Protein AF-A0A7S2PQ38-F1 (afdb_monomer)

Radius of gyration: 24.87 Å; Cα contacts (8 Å, |Δi|>4): 51; chains: 1; bounding box: 54×19×69 Å

Solvent-accessible surface area (backbone atoms only — not comparable to full-atom values): 7084 Å² total; per-residue (Å²): 100,84,49,72,66,54,58,52,47,52,50,51,50,50,53,52,51,24,52,51,48,22,66,67,45,32,88,82,34,61,65,69,64,26,48,53,52,26,42,52,56,44,48,54,67,51,44,56,60,51,54,49,53,50,52,53,51,54,49,52,48,52,52,49,53,49,52,31,60,67,47,46,81,84,76,55,91,62,94,44,70,67,57,46,50,54,51,49,55,51,43,26,72,74,51,73,30,68,66,50,45,33,49,44,40,36,45,57,49,36,48,52,52,54,50,51,58,49,54,45,66,58,78,66,82,77,72,131

Foldseek 3Di:
DCPPVNVVVVVVVLVVQLVVQLVVCCVPDNDPVSSVVSSVVSVVVVVVVVVVVVVVVVVVLVVVLVCQLPDALVPDDDPDPVVSVVVQVVCCVVQVHSVSVSVCSNPVVSVVVVVVVVVVPPPPPPDD

Secondary structure (DSSP, 8-state):
---HHHHHHHHHHHHHHHHHHHHHHTTTS-SHHHHHHHHHHHHHHHHHHHHHHHHHHHHHHHHHHHHHHT--GGGS--S-HHHHHHHHHHHHHHHSSHHHHHHHIIIIIHHHHHHHHHHTT-------

Sequence (128 aa):
PMDMYVVLALLHVYTFVGGSCYLLIWPWIPGLWGYHLSNFLCGLGFFAPISWSSARLARTFATLEDSLGNFSVHSAKIFSEDDRKLLYDNIEGMYGSLDTFNSEVRTRVKQSVMESIGKQRALLPYRP

Structure (mmCIF, N/CA/C/O backbone):
data_AF-A0A7S2PQ38-F1
#
_entry.id   AF-A0A7S2PQ38-F1
#
loop_
_atom_site.group_PDB
_atom_site.id
_atom_site.type_symbol
_atom_site.label_atom_id
_atom_site.label_alt_id
_atom_site.label_comp_id
_atom_site.label_asym_id
_atom_site.label_entity_id
_atom_site.label_seq_id
_atom_site.pdbx_PDB_ins_code
_atom_site.Cartn_x
_atom_site.Cartn_y
_atom_site.Cartn_z
_atom_site.occupancy
_atom_site.B_iso_or_equiv
_atom_site.auth_seq_id
_atom_site.auth_comp_id
_atom_site.auth_asym_id
_atom_site.auth_atom_id
_atom_site.pdbx_PDB_model_num
ATOM 1 N N . PRO A 1 1 ? 6.056 -6.320 1.375 1.00 46.81 1 PRO A N 1
ATOM 2 C CA . PRO A 1 1 ? 7.228 -6.455 0.481 1.00 46.81 1 PRO A CA 1
ATOM 3 C C . PRO A 1 1 ? 6.824 -6.958 -0.915 1.00 46.81 1 PRO A C 1
ATOM 5 O O . PRO A 1 1 ? 6.246 -8.034 -1.021 1.00 46.81 1 PRO A O 1
ATOM 8 N N . MET A 1 2 ? 7.103 -6.202 -1.988 1.00 48.41 2 MET A N 1
ATOM 9 C CA . MET A 1 2 ? 7.322 -6.901 -3.260 1.00 48.41 2 MET A CA 1
ATOM 10 C C . MET A 1 2 ? 8.574 -7.730 -3.029 1.00 48.41 2 MET A C 1
ATOM 12 O O . MET A 1 2 ? 9.615 -7.169 -2.691 1.00 48.41 2 MET A O 1
ATOM 16 N N . ASP A 1 3 ? 8.424 -9.048 -3.076 1.00 60.81 3 ASP A N 1
ATOM 17 C CA . ASP A 1 3 ? 9.522 -9.967 -2.823 1.00 60.81 3 ASP A CA 1
ATOM 18 C C . ASP A 1 3 ? 10.722 -9.583 -3.695 1.00 60.81 3 ASP A C 1
ATOM 20 O O . ASP A 1 3 ? 10.546 -9.155 -4.839 1.00 60.81 3 ASP A O 1
ATOM 24 N N . MET A 1 4 ? 11.944 -9.725 -3.179 1.00 59.00 4 MET A N 1
ATOM 25 C CA . MET A 1 4 ? 13.174 -9.405 -3.923 1.00 59.00 4 MET A CA 1
ATOM 26 C C . MET A 1 4 ? 13.203 -10.116 -5.290 1.00 59.00 4 MET A C 1
ATOM 28 O O . MET A 1 4 ? 13.693 -9.575 -6.280 1.00 59.00 4 MET A O 1
ATOM 32 N N . TYR A 1 5 ? 12.564 -11.284 -5.361 1.00 64.62 5 TYR A N 1
ATOM 33 C CA . TYR A 1 5 ? 12.311 -12.058 -6.572 1.00 64.62 5 TYR A CA 1
ATOM 34 C C . TYR A 1 5 ? 11.470 -11.325 -7.625 1.00 64.62 5 TYR A C 1
ATOM 36 O O . TYR A 1 5 ? 11.739 -11.468 -8.811 1.00 64.62 5 TYR A O 1
ATOM 44 N N . VAL A 1 6 ? 1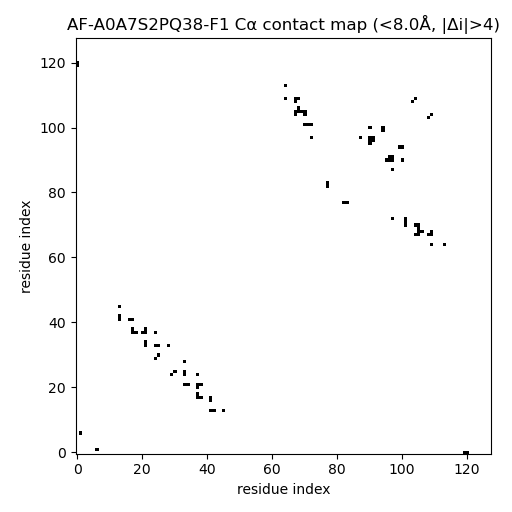0.488 -10.513 -7.225 1.00 71.81 6 VAL A N 1
ATOM 45 C CA . VAL A 1 6 ? 9.632 -9.740 -8.140 1.00 71.81 6 VAL A CA 1
ATOM 46 C C . VAL A 1 6 ? 10.413 -8.588 -8.764 1.00 71.81 6 VAL A C 1
ATOM 48 O O . VAL A 1 6 ? 10.328 -8.375 -9.969 1.00 71.81 6 VAL A O 1
ATOM 51 N N . VAL A 1 7 ? 11.219 -7.874 -7.974 1.00 72.06 7 VAL A N 1
ATOM 52 C CA . VAL A 1 7 ? 12.085 -6.800 -8.492 1.00 72.06 7 VAL A CA 1
ATOM 53 C C . VAL A 1 7 ? 13.137 -7.376 -9.437 1.00 72.06 7 VAL A C 1
ATOM 55 O O . VAL A 1 7 ? 13.346 -6.846 -10.527 1.00 72.06 7 VAL A O 1
ATOM 58 N N . LEU A 1 8 ? 13.752 -8.497 -9.054 1.00 72.56 8 LEU A N 1
ATOM 59 C CA . LEU A 1 8 ? 14.715 -9.197 -9.892 1.00 72.56 8 LEU A CA 1
ATOM 60 C C . LEU A 1 8 ? 14.061 -9.694 -11.190 1.00 72.56 8 LEU A C 1
ATOM 62 O O . LEU A 1 8 ? 14.635 -9.509 -12.260 1.00 72.56 8 LEU A O 1
ATOM 66 N N . ALA A 1 9 ? 12.853 -10.259 -11.122 1.00 79.19 9 ALA A N 1
ATOM 67 C CA . ALA A 1 9 ? 12.102 -10.693 -12.296 1.00 79.19 9 ALA A CA 1
ATOM 68 C C . ALA A 1 9 ? 11.754 -9.517 -13.219 1.00 79.19 9 ALA A C 1
ATOM 70 O O . ALA A 1 9 ? 11.964 -9.615 -14.424 1.00 79.19 9 ALA A O 1
ATOM 71 N N . LEU A 1 10 ? 11.300 -8.383 -12.675 1.00 79.88 10 LEU A N 1
ATOM 72 C CA . LEU A 1 10 ? 11.017 -7.178 -13.461 1.00 79.88 10 LEU A CA 1
ATOM 73 C C . LEU A 1 10 ? 12.275 -6.626 -14.137 1.00 79.88 10 LEU A C 1
ATOM 75 O O . LEU A 1 10 ? 12.209 -6.234 -15.298 1.00 79.88 10 LEU A O 1
ATOM 79 N N . LEU A 1 11 ? 13.421 -6.644 -13.451 1.00 81.56 11 LEU A N 1
ATOM 80 C CA . LEU A 1 11 ? 14.697 -6.233 -14.033 1.00 81.56 11 LEU A CA 1
ATOM 81 C C . LEU A 1 11 ? 15.123 -7.165 -15.175 1.00 81.56 11 LEU A C 1
ATOM 83 O O . LEU A 1 11 ? 15.539 -6.677 -16.221 1.00 81.56 11 LEU A O 1
ATOM 87 N N . HIS A 1 12 ? 14.986 -8.483 -15.005 1.00 84.12 12 HIS A N 1
ATOM 88 C CA . HIS A 1 12 ? 15.302 -9.458 -16.056 1.00 84.12 12 HIS A CA 1
ATOM 89 C C . HIS A 1 12 ? 14.368 -9.325 -17.259 1.00 84.12 12 HIS A C 1
ATOM 91 O O . HIS A 1 12 ? 14.816 -9.386 -18.399 1.00 84.12 12 HIS A O 1
ATOM 97 N N . VAL A 1 13 ? 13.073 -9.105 -17.022 1.00 85.50 13 VAL A N 1
ATOM 98 C CA . VAL A 1 13 ? 12.109 -8.852 -18.096 1.00 85.50 13 VAL A CA 1
ATOM 99 C C . VAL A 1 13 ? 12.456 -7.547 -18.815 1.00 85.50 13 VAL A C 1
ATOM 101 O O . VAL A 1 13 ? 12.480 -7.525 -20.041 1.00 85.50 13 VAL A O 1
ATOM 104 N N . TYR A 1 14 ? 12.802 -6.486 -18.082 1.00 84.94 14 TYR A N 1
ATOM 105 C CA . TYR A 1 14 ? 13.228 -5.214 -18.663 1.00 84.94 14 TYR A CA 1
ATOM 106 C C . TYR A 1 14 ? 14.478 -5.365 -19.542 1.00 84.94 14 TYR A C 1
ATOM 108 O O . TYR A 1 14 ? 14.476 -4.919 -20.688 1.00 84.94 14 TYR A O 1
ATOM 116 N N . THR A 1 15 ? 15.533 -6.019 -19.044 1.00 82.94 15 THR A N 1
ATOM 117 C CA . THR A 1 15 ? 16.783 -6.195 -19.798 1.00 82.94 15 THR A CA 1
ATOM 118 C C . THR A 1 15 ? 16.598 -7.112 -21.003 1.00 82.94 15 THR A C 1
ATOM 120 O O . THR A 1 15 ? 17.115 -6.814 -22.080 1.00 82.94 15 THR A O 1
ATOM 123 N N . PHE A 1 16 ? 15.817 -8.186 -20.864 1.00 87.12 16 PHE A N 1
ATOM 124 C CA . PHE A 1 16 ? 15.530 -9.114 -21.956 1.00 87.12 16 PHE A CA 1
ATOM 125 C C . PHE A 1 16 ? 14.690 -8.466 -23.064 1.00 87.12 16 PHE A C 1
ATOM 127 O O . PHE A 1 16 ? 15.024 -8.581 -24.246 1.00 87.12 16 PHE A O 1
ATOM 134 N N . VAL A 1 17 ? 13.627 -7.744 -22.697 1.00 86.69 17 VAL A N 1
ATOM 135 C CA . VAL A 1 17 ? 12.780 -7.020 -23.654 1.00 86.69 17 VAL A CA 1
ATOM 136 C C . VAL A 1 17 ? 13.571 -5.887 -24.310 1.00 86.69 17 VAL A C 1
ATOM 138 O O . VAL A 1 17 ? 13.579 -5.796 -25.533 1.00 86.69 17 VAL A O 1
ATOM 141 N N . GLY A 1 18 ? 14.321 -5.093 -23.538 1.00 84.44 18 GLY A N 1
ATOM 142 C CA . GLY A 1 18 ? 15.169 -4.018 -24.063 1.00 84.44 18 GLY A CA 1
ATOM 143 C C . GLY A 1 18 ? 16.242 -4.506 -25.037 1.00 84.44 18 GLY A C 1
ATOM 144 O O . GLY A 1 18 ? 16.442 -3.897 -26.093 1.00 84.44 18 GLY A O 1
ATOM 145 N N . GLY A 1 19 ? 16.884 -5.637 -24.727 1.00 85.81 19 GLY A N 1
ATOM 146 C CA . GLY A 1 19 ? 17.842 -6.294 -25.616 1.00 85.81 19 GLY A CA 1
ATOM 147 C C . GLY A 1 19 ? 17.189 -6.816 -26.897 1.00 85.81 19 GLY A C 1
ATOM 148 O O . GLY A 1 19 ? 17.708 -6.591 -27.989 1.00 85.81 19 GLY A O 1
ATOM 149 N N . SER A 1 20 ? 16.012 -7.434 -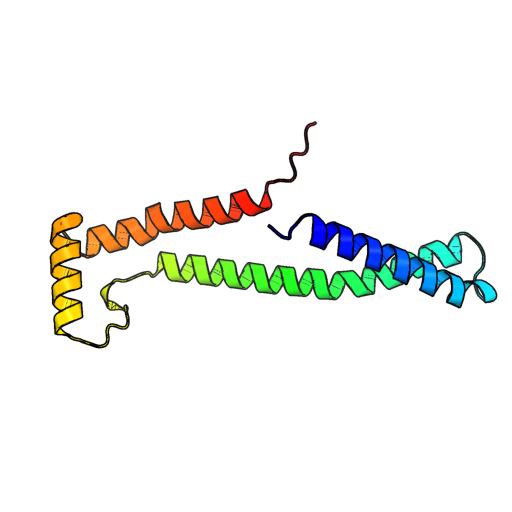26.784 1.00 87.44 20 SER A N 1
ATOM 150 C CA . SER A 1 20 ? 15.253 -7.933 -27.939 1.00 87.44 20 SER A CA 1
ATOM 151 C C . SER A 1 20 ? 14.792 -6.793 -28.854 1.00 87.44 20 SER A C 1
ATOM 153 O O . SER A 1 20 ? 14.978 -6.856 -30.068 1.00 87.44 20 SER A O 1
ATOM 155 N N . CYS A 1 21 ? 14.262 -5.707 -28.285 1.00 86.75 21 CYS A N 1
ATOM 156 C CA . CYS A 1 21 ? 13.870 -4.511 -29.029 1.00 86.75 21 CYS A CA 1
ATOM 157 C C . CYS A 1 21 ? 15.064 -3.837 -29.716 1.00 86.75 21 CYS A C 1
ATOM 159 O O . CYS A 1 21 ? 14.933 -3.361 -30.841 1.00 86.75 21 CYS A O 1
ATOM 161 N N . TYR A 1 22 ? 16.240 -3.841 -29.087 1.00 87.62 22 TYR A N 1
ATOM 162 C CA . TYR A 1 22 ? 17.455 -3.316 -29.703 1.00 87.62 22 TYR A CA 1
ATOM 163 C C . TYR A 1 22 ? 17.882 -4.137 -30.921 1.00 87.62 22 TYR A C 1
ATOM 165 O O . TYR A 1 22 ? 18.164 -3.550 -31.960 1.00 87.62 22 TYR A O 1
ATOM 173 N N . LEU A 1 23 ? 17.873 -5.472 -30.830 1.00 89.25 23 LEU A N 1
ATOM 174 C CA . LEU A 1 23 ? 18.192 -6.339 -31.971 1.00 89.25 23 LEU A CA 1
ATOM 175 C C . LEU A 1 23 ? 17.227 -6.128 -33.141 1.00 89.25 23 LEU A C 1
ATOM 177 O O . LEU A 1 23 ? 17.651 -6.174 -34.294 1.00 89.25 23 LEU A O 1
ATOM 181 N N . LEU A 1 24 ? 15.953 -5.854 -32.847 1.00 88.75 24 LEU A N 1
ATOM 182 C CA . LEU A 1 24 ? 14.973 -5.504 -33.868 1.00 88.75 24 LEU A CA 1
ATOM 183 C C . LEU A 1 24 ? 15.300 -4.156 -34.511 1.00 88.75 24 LEU A C 1
ATOM 185 O O . LEU A 1 24 ? 15.299 -4.078 -35.727 1.00 88.75 24 LEU A O 1
ATOM 189 N N . ILE A 1 25 ? 15.614 -3.114 -33.736 1.00 88.31 25 ILE A N 1
ATOM 190 C CA . ILE A 1 25 ? 15.846 -1.749 -34.253 1.00 88.31 25 ILE A CA 1
ATOM 191 C C . ILE A 1 25 ? 17.235 -1.587 -34.907 1.00 88.31 25 ILE A C 1
ATOM 193 O O . ILE A 1 25 ? 17.434 -0.697 -35.741 1.00 88.31 25 ILE A O 1
ATOM 197 N N . TRP A 1 26 ? 18.186 -2.458 -34.563 1.00 90.38 26 TRP A N 1
ATOM 198 C CA . TRP A 1 26 ? 19.588 -2.404 -34.981 1.00 90.38 26 TRP A CA 1
ATOM 199 C C . TRP A 1 26 ? 19.827 -2.167 -36.483 1.00 90.38 26 TRP A C 1
ATOM 201 O O . TRP A 1 26 ? 20.686 -1.343 -36.799 1.00 90.38 26 TRP A O 1
ATOM 211 N N . PRO A 1 27 ? 19.094 -2.805 -37.422 1.00 93.62 27 PRO A N 1
ATOM 212 C CA . PRO A 1 27 ? 19.317 -2.603 -38.855 1.00 93.62 27 PRO A CA 1
ATOM 213 C C . PRO A 1 27 ? 19.072 -1.164 -39.327 1.00 93.62 27 PRO A C 1
ATOM 215 O O . PRO A 1 27 ? 19.633 -0.754 -40.340 1.00 93.62 27 PRO A O 1
ATOM 218 N N . TRP A 1 28 ? 18.244 -0.398 -38.609 1.00 93.56 28 TRP A N 1
ATOM 219 C CA . TRP A 1 28 ? 17.887 0.978 -38.968 1.00 93.56 28 TRP A CA 1
ATOM 220 C C . TRP A 1 28 ? 18.663 2.021 -38.169 1.00 93.56 28 TRP A C 1
ATOM 222 O O . TRP A 1 28 ? 18.974 3.086 -38.696 1.00 93.56 28 TRP A O 1
ATOM 232 N N . ILE A 1 29 ? 18.967 1.732 -36.902 1.00 91.50 29 ILE A N 1
ATOM 233 C CA . ILE A 1 29 ? 19.679 2.651 -36.007 1.00 91.50 29 ILE A CA 1
ATOM 234 C C . ILE A 1 29 ? 20.756 1.866 -35.247 1.00 91.50 29 ILE A C 1
ATOM 236 O O . ILE A 1 29 ? 20.545 1.474 -34.096 1.00 91.50 29 ILE A O 1
ATOM 240 N N . PRO A 1 30 ? 21.912 1.603 -35.876 1.00 89.81 30 PRO A N 1
ATOM 241 C CA . PRO A 1 30 ? 22.995 0.894 -35.221 1.00 89.81 30 PRO A CA 1
ATOM 242 C C . PRO A 1 30 ? 23.724 1.779 -34.197 1.00 89.81 30 PRO A C 1
ATOM 244 O O . PRO A 1 30 ? 23.626 3.007 -34.170 1.00 89.81 30 PRO A O 1
ATOM 247 N N . GLY A 1 31 ? 24.508 1.124 -33.352 1.00 88.94 31 GLY A N 1
ATOM 248 C CA . GLY A 1 31 ? 25.328 1.728 -32.309 1.00 88.94 31 GLY A CA 1
ATOM 249 C C . GLY A 1 31 ? 24.569 2.131 -31.040 1.00 88.94 31 GLY A C 1
ATOM 250 O O . GLY A 1 31 ? 23.455 1.688 -30.755 1.00 88.94 31 GLY A O 1
ATOM 251 N N . LEU A 1 32 ? 25.215 2.996 -30.255 1.00 89.81 32 LEU A N 1
ATOM 252 C CA . LEU A 1 32 ? 24.734 3.469 -28.950 1.00 89.81 32 LEU A CA 1
ATOM 253 C C . LEU A 1 32 ? 23.363 4.158 -29.025 1.00 89.81 32 LEU A C 1
ATOM 255 O O . LEU A 1 32 ? 22.560 4.032 -28.103 1.00 89.81 32 LEU A O 1
ATOM 259 N N . TRP A 1 33 ? 23.062 4.842 -30.131 1.00 87.81 33 TRP A N 1
ATOM 260 C CA . TRP A 1 33 ? 21.791 5.546 -30.315 1.00 87.81 33 TRP A CA 1
ATOM 261 C C . TRP A 1 33 ? 20.585 4.600 -30.334 1.00 87.81 33 TRP A C 1
ATOM 263 O O . TRP A 1 33 ? 19.607 4.853 -29.630 1.00 87.81 33 TRP A O 1
ATOM 273 N N . GLY A 1 34 ? 20.670 3.476 -31.054 1.00 88.62 34 GLY A N 1
ATOM 274 C CA . GLY A 1 34 ? 19.616 2.457 -31.053 1.00 88.62 34 GLY A CA 1
ATOM 275 C C . GLY A 1 34 ? 19.443 1.798 -29.684 1.00 88.62 34 GLY A C 1
ATOM 276 O O . GLY A 1 34 ? 18.319 1.553 -29.246 1.00 88.62 34 GLY A O 1
ATOM 277 N N . TYR A 1 35 ? 20.548 1.576 -28.964 1.00 85.38 35 TYR A N 1
ATOM 278 C CA . TYR A 1 35 ? 20.525 1.021 -27.608 1.00 85.38 35 TYR A CA 1
ATOM 279 C C . TYR A 1 35 ? 19.812 1.947 -26.612 1.00 85.38 35 TYR A C 1
ATOM 281 O O . TYR A 1 35 ? 18.951 1.495 -25.852 1.00 85.38 35 TYR A O 1
ATOM 289 N N . HIS A 1 36 ? 20.129 3.246 -26.620 1.00 87.06 36 HIS A N 1
ATOM 290 C CA . HIS A 1 36 ? 19.479 4.222 -25.743 1.00 87.06 36 HIS A CA 1
ATOM 291 C C . HIS A 1 36 ? 18.000 4.409 -26.085 1.00 87.06 36 HIS A C 1
ATOM 293 O O . HIS A 1 36 ? 17.171 4.437 -25.176 1.00 87.06 36 HIS A O 1
ATOM 299 N N . LEU A 1 37 ? 17.654 4.474 -27.375 1.00 87.25 37 LEU A N 1
ATOM 300 C CA . LEU A 1 37 ? 16.267 4.603 -27.818 1.00 87.25 37 LEU A CA 1
ATOM 301 C C . LEU A 1 37 ? 15.426 3.382 -27.414 1.00 87.25 37 LEU A C 1
ATOM 303 O O . LEU A 1 37 ? 14.330 3.547 -26.882 1.00 87.25 37 LEU A O 1
ATOM 307 N N . SER A 1 38 ? 15.954 2.167 -27.601 1.00 85.81 38 SER A N 1
ATOM 308 C CA . SER A 1 38 ? 15.287 0.925 -27.185 1.00 85.81 38 SER A CA 1
ATOM 309 C C . SER A 1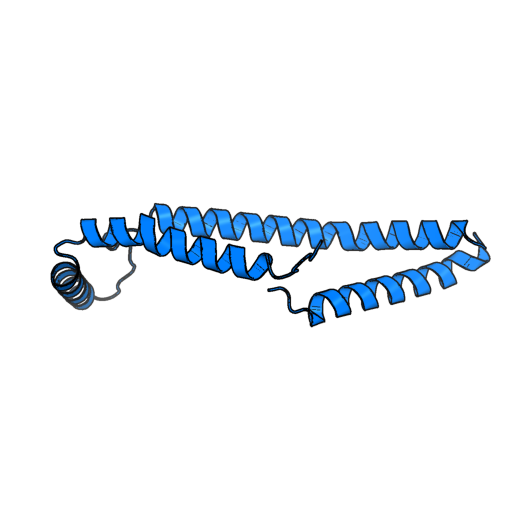 38 ? 15.037 0.890 -25.675 1.00 85.81 38 SER A C 1
ATOM 311 O O . SER A 1 38 ? 13.914 0.639 -25.234 1.00 85.81 38 SER A O 1
ATOM 313 N N . ASN A 1 39 ? 16.058 1.208 -24.871 1.00 83.12 39 ASN A N 1
ATOM 314 C CA . ASN A 1 39 ? 15.921 1.268 -23.415 1.00 83.12 39 ASN A CA 1
ATOM 315 C C . ASN A 1 39 ? 14.904 2.324 -22.973 1.00 83.12 39 ASN A C 1
ATOM 317 O O . ASN A 1 39 ? 14.096 2.058 -22.090 1.00 83.12 39 ASN A O 1
ATOM 321 N N . PHE A 1 40 ? 14.903 3.501 -23.601 1.00 85.50 40 PHE A N 1
ATOM 322 C CA . PHE A 1 40 ? 13.946 4.556 -23.283 1.00 85.50 40 PHE A CA 1
ATOM 323 C C . PHE A 1 40 ? 12.501 4.128 -23.575 1.00 85.50 40 PHE A C 1
ATOM 325 O O . PHE A 1 40 ? 11.634 4.259 -22.711 1.00 85.50 40 PHE A O 1
ATOM 332 N N . LEU A 1 41 ? 12.244 3.551 -24.754 1.00 84.44 41 LEU A N 1
ATOM 333 C CA . LEU A 1 41 ? 10.915 3.061 -25.135 1.00 84.44 41 LEU A CA 1
ATOM 334 C C . LEU A 1 41 ? 10.441 1.921 -24.228 1.00 84.44 41 LEU A C 1
ATOM 336 O O . LEU A 1 41 ? 9.292 1.927 -23.783 1.00 84.44 41 LEU A O 1
ATOM 340 N N . CYS A 1 42 ? 11.330 0.983 -23.894 1.00 84.62 42 CYS A N 1
ATOM 341 C CA . CYS A 1 42 ? 11.022 -0.064 -22.925 1.00 84.62 42 CYS A CA 1
ATOM 342 C C . CYS A 1 42 ? 10.710 0.545 -21.556 1.00 84.62 42 CYS A C 1
ATOM 344 O O . CYS A 1 42 ? 9.687 0.218 -20.961 1.00 84.62 42 CYS A O 1
ATOM 346 N N . GLY A 1 43 ? 11.529 1.489 -21.085 1.00 82.12 43 GLY A N 1
ATOM 347 C CA . GLY A 1 43 ? 11.338 2.186 -19.814 1.00 82.12 43 GLY A CA 1
ATOM 348 C C . GLY A 1 43 ? 9.968 2.850 -19.701 1.00 82.12 43 GLY A C 1
ATOM 349 O O . GLY A 1 43 ? 9.296 2.680 -18.686 1.00 82.12 43 GLY A O 1
ATOM 350 N N . LEU A 1 44 ? 9.501 3.521 -20.759 1.00 82.19 44 LEU A N 1
ATOM 351 C CA . LEU A 1 44 ? 8.150 4.091 -20.808 1.00 82.19 44 LEU A CA 1
ATOM 352 C C . LEU A 1 44 ? 7.057 3.017 -20.700 1.00 82.19 44 LEU A C 1
ATOM 354 O O . LEU A 1 44 ? 6.077 3.207 -19.975 1.00 82.19 44 LEU A O 1
ATOM 358 N N . GLY A 1 45 ? 7.250 1.875 -21.367 1.00 80.50 45 GLY A N 1
ATOM 359 C CA . GLY A 1 45 ? 6.336 0.733 -21.308 1.00 80.50 45 GLY A CA 1
ATOM 360 C C . GLY A 1 45 ? 6.184 0.141 -19.903 1.00 80.50 45 GLY A C 1
ATOM 361 O O . GLY A 1 45 ? 5.084 -0.263 -19.529 1.00 80.50 45 GLY A O 1
ATOM 362 N N . PHE A 1 46 ? 7.249 0.145 -19.095 1.00 79.56 46 PHE A N 1
ATOM 363 C CA . PHE A 1 46 ? 7.201 -0.310 -17.698 1.00 79.56 46 PHE A CA 1
ATOM 364 C C . PHE A 1 46 ? 6.792 0.788 -16.714 1.00 79.56 46 PHE A C 1
ATOM 366 O O . PHE A 1 46 ? 6.202 0.489 -15.675 1.00 79.56 46 PHE A O 1
ATOM 373 N N . PHE A 1 47 ? 7.048 2.058 -17.030 1.00 79.81 47 PHE A N 1
ATOM 374 C CA . PHE A 1 47 ? 6.685 3.172 -16.161 1.00 79.81 47 PHE A CA 1
ATOM 375 C C . PHE A 1 47 ? 5.173 3.231 -15.927 1.00 79.81 47 PHE A C 1
ATOM 377 O O . PHE A 1 47 ? 4.735 3.246 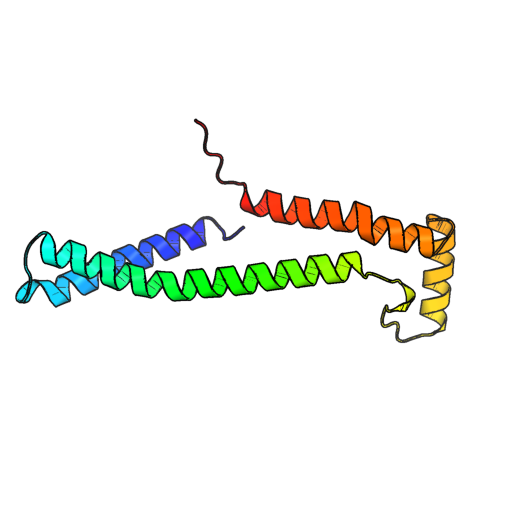-14.781 1.00 79.81 47 PHE A O 1
ATOM 384 N N . ALA A 1 48 ? 4.363 3.172 -16.988 1.00 76.38 48 ALA A N 1
ATOM 385 C CA . ALA A 1 48 ? 2.905 3.251 -16.881 1.00 76.38 48 ALA A CA 1
ATOM 386 C C . ALA A 1 48 ? 2.279 2.211 -15.915 1.00 76.38 48 ALA A C 1
ATOM 388 O O . ALA A 1 48 ? 1.546 2.619 -15.005 1.00 76.38 48 ALA A O 1
ATOM 389 N N . PRO A 1 49 ? 2.557 0.894 -16.022 1.00 75.12 49 PRO A N 1
ATOM 390 C CA . PRO A 1 49 ? 2.009 -0.095 -15.091 1.00 75.12 49 PRO A CA 1
ATOM 391 C C . PRO A 1 49 ? 2.573 0.041 -13.667 1.00 75.12 49 PRO A C 1
ATOM 393 O O . PRO A 1 49 ? 1.840 -0.174 -12.695 1.00 75.12 49 PRO A O 1
ATOM 396 N N . ILE A 1 50 ? 3.837 0.449 -13.505 1.00 78.69 50 ILE A N 1
ATOM 397 C CA . ILE A 1 50 ? 4.424 0.706 -12.180 1.00 78.69 50 ILE A CA 1
ATOM 398 C C . ILE A 1 50 ? 3.740 1.908 -11.517 1.00 78.69 50 ILE A C 1
ATOM 400 O O . ILE A 1 50 ? 3.328 1.824 -10.358 1.00 78.69 50 ILE A O 1
ATOM 404 N N . SER A 1 51 ? 3.541 3.006 -12.244 1.00 73.75 51 SER A N 1
ATOM 405 C CA . SER A 1 51 ? 2.830 4.186 -11.745 1.00 73.75 51 SER A CA 1
ATOM 406 C C . SER A 1 51 ? 1.377 3.865 -11.406 1.00 73.75 51 SER A C 1
ATOM 408 O O . SER A 1 51 ? 0.891 4.262 -10.347 1.00 73.75 51 SER A O 1
ATOM 410 N N . TRP A 1 52 ? 0.688 3.099 -12.256 1.00 74.62 52 TRP A N 1
ATOM 411 C CA . TRP A 1 52 ? -0.693 2.686 -12.010 1.00 74.62 52 TRP A CA 1
ATOM 412 C C . TRP A 1 52 ? -0.823 1.798 -10.768 1.00 74.62 52 TRP A C 1
ATOM 414 O O . TRP A 1 52 ? -1.670 2.055 -9.909 1.00 74.62 52 TRP A O 1
ATOM 424 N N . SER A 1 53 ? 0.037 0.786 -10.630 1.00 74.88 53 SER A N 1
ATOM 425 C CA . SER A 1 53 ? 0.043 -0.091 -9.452 1.00 74.88 53 SER A CA 1
ATOM 426 C C . SER A 1 53 ? 0.382 0.675 -8.169 1.00 74.88 53 SER A C 1
ATOM 428 O O . SER A 1 53 ? -0.291 0.491 -7.154 1.00 74.88 53 SER A O 1
ATOM 430 N N . SER A 1 54 ? 1.335 1.610 -8.231 1.00 74.81 54 SER A N 1
ATOM 431 C CA . SER A 1 54 ? 1.687 2.493 -7.113 1.00 74.81 54 SER A CA 1
ATOM 432 C C . SER A 1 54 ? 0.517 3.391 -6.704 1.00 74.81 54 SER A C 1
ATOM 434 O O . SER A 1 54 ? 0.207 3.492 -5.517 1.00 74.81 54 SER A O 1
ATOM 436 N N . ALA A 1 55 ? -0.188 3.989 -7.670 1.00 75.81 55 ALA A N 1
ATOM 437 C CA . ALA A 1 55 ? -1.363 4.818 -7.408 1.00 75.81 55 ALA A CA 1
ATOM 438 C C . ALA A 1 55 ? -2.521 4.005 -6.808 1.00 75.81 55 ALA A C 1
ATOM 440 O O . ALA A 1 55 ? -3.155 4.441 -5.846 1.00 75.81 55 ALA A O 1
ATOM 441 N N . ARG A 1 56 ? -2.786 2.803 -7.338 1.00 76.31 56 ARG A N 1
ATOM 442 C CA . ARG A 1 56 ? -3.798 1.887 -6.789 1.00 76.31 56 ARG A CA 1
ATOM 443 C C . ARG A 1 56 ? -3.491 1.545 -5.335 1.00 76.31 56 ARG A C 1
ATOM 445 O O . ARG A 1 56 ? -4.378 1.591 -4.492 1.00 76.31 56 ARG A O 1
ATOM 452 N N . LEU A 1 57 ? -2.232 1.252 -5.048 1.00 78.50 57 LEU A N 1
ATOM 453 C CA . LEU A 1 57 ? -1.780 0.891 -3.718 1.00 78.50 57 LEU A CA 1
ATOM 454 C C . LEU A 1 57 ? -1.846 2.072 -2.734 1.00 78.50 57 LEU A C 1
ATOM 456 O O . LEU A 1 57 ? -2.260 1.886 -1.593 1.00 78.50 57 LEU A O 1
ATOM 460 N N . ALA A 1 58 ? -1.513 3.289 -3.177 1.00 79.12 58 ALA A N 1
ATOM 461 C CA . ALA A 1 58 ? -1.699 4.504 -2.382 1.00 79.12 58 ALA A CA 1
ATOM 462 C C . ALA A 1 58 ? -3.175 4.720 -2.007 1.00 79.12 58 ALA A C 1
ATOM 464 O O . ALA A 1 58 ? -3.478 5.028 -0.856 1.00 79.12 58 ALA A O 1
ATOM 465 N N . ARG A 1 59 ? -4.105 4.478 -2.942 1.00 82.50 59 ARG A N 1
ATOM 466 C CA . ARG A 1 59 ? -5.548 4.536 -2.656 1.00 82.50 59 ARG A CA 1
ATOM 467 C C . ARG A 1 59 ? -5.971 3.488 -1.635 1.00 82.50 59 ARG A C 1
ATOM 469 O O . ARG A 1 59 ? -6.693 3.827 -0.711 1.00 82.50 59 ARG A O 1
ATOM 476 N N . THR A 1 60 ? -5.500 2.245 -1.757 1.00 83.88 60 THR A N 1
ATOM 477 C CA . THR A 1 60 ? -5.810 1.191 -0.777 1.00 83.88 60 THR A CA 1
ATOM 478 C C . THR A 1 60 ? -5.362 1.577 0.632 1.00 83.88 60 THR A C 1
ATOM 480 O O . THR A 1 60 ? -6.080 1.304 1.588 1.00 83.88 60 THR A O 1
ATOM 483 N N . PHE A 1 61 ? -4.219 2.251 0.772 1.00 85.25 61 PHE A N 1
ATOM 484 C CA . PHE A 1 61 ? -3.769 2.754 2.069 1.00 85.25 61 PHE A CA 1
ATOM 485 C C . PHE A 1 61 ? -4.599 3.911 2.587 1.00 85.25 61 PHE A C 1
ATOM 487 O O . PHE A 1 61 ? -4.960 3.882 3.755 1.00 85.25 61 PHE A O 1
ATOM 494 N N . ALA A 1 62 ? -4.955 4.871 1.734 1.00 87.62 62 ALA A N 1
ATOM 495 C CA . ALA A 1 62 ? -5.870 5.934 2.128 1.00 87.62 62 ALA A CA 1
ATOM 496 C C . ALA A 1 62 ? -7.211 5.353 2.612 1.00 87.62 62 ALA A C 1
ATOM 498 O O . ALA A 1 62 ? -7.716 5.752 3.653 1.00 87.62 62 ALA A O 1
ATOM 499 N N . THR A 1 63 ? -7.747 4.346 1.913 1.00 92.25 63 THR A N 1
ATOM 500 C CA . THR A 1 63 ? -8.973 3.646 2.324 1.00 92.25 63 THR A CA 1
ATOM 501 C C . THR A 1 63 ? -8.802 2.886 3.636 1.00 92.25 63 THR A C 1
ATOM 503 O O . THR A 1 63 ? -9.705 2.912 4.467 1.00 92.25 63 THR A O 1
ATOM 506 N N . LEU A 1 64 ? -7.675 2.201 3.844 1.00 91.25 64 LEU A N 1
ATOM 507 C CA . LEU A 1 64 ? -7.406 1.483 5.091 1.00 91.25 64 LEU A CA 1
ATOM 508 C C . LEU A 1 64 ? -7.267 2.447 6.272 1.00 91.25 64 LEU A C 1
ATOM 510 O O . LEU A 1 64 ? -7.846 2.214 7.330 1.00 91.25 64 LEU A O 1
ATOM 514 N N . GLU A 1 65 ? -6.518 3.528 6.079 1.00 92.81 65 GLU A N 1
ATOM 515 C CA . GLU A 1 65 ? -6.337 4.577 7.072 1.00 92.81 65 GLU A CA 1
ATOM 516 C C . GLU A 1 65 ? -7.674 5.218 7.459 1.00 92.81 65 GLU A C 1
ATOM 518 O O . GLU A 1 65 ? -7.948 5.380 8.650 1.00 92.81 65 GLU A O 1
ATOM 523 N N . ASP A 1 66 ? -8.508 5.537 6.470 1.00 94.12 66 ASP A N 1
ATOM 524 C CA . ASP A 1 66 ? -9.847 6.080 6.687 1.00 94.12 66 ASP A CA 1
ATOM 525 C C . ASP A 1 66 ? -10.760 5.066 7.396 1.00 94.12 66 ASP A C 1
ATOM 527 O O . ASP A 1 66 ? -11.412 5.397 8.384 1.00 94.12 66 ASP A O 1
ATOM 531 N N . SER A 1 67 ? -10.730 3.795 6.982 1.00 92.94 67 SER A N 1
ATOM 532 C CA . SER A 1 67 ? -11.524 2.722 7.604 1.00 92.94 67 SER A CA 1
ATOM 533 C C . SER A 1 67 ? -11.161 2.504 9.074 1.00 92.94 67 SER A C 1
ATOM 535 O O . SER A 1 67 ? -12.042 2.277 9.899 1.00 92.94 67 SER A O 1
ATOM 537 N N . LEU A 1 68 ? -9.872 2.582 9.419 1.00 93.31 68 LEU A N 1
ATOM 538 C CA . LEU A 1 68 ? -9.409 2.475 10.804 1.00 93.31 68 LEU A CA 1
ATOM 539 C C . LEU A 1 68 ? -9.700 3.752 11.600 1.00 93.31 68 LEU A C 1
ATOM 541 O O . LEU A 1 68 ? -10.068 3.660 12.767 1.00 93.31 68 LEU A O 1
ATOM 545 N N . GLY A 1 69 ? -9.586 4.931 10.980 1.00 92.69 69 GLY A N 1
ATOM 546 C CA . GLY A 1 69 ? -9.925 6.213 11.607 1.00 92.69 69 GLY A CA 1
ATOM 547 C C . GLY A 1 69 ? -11.417 6.354 11.924 1.00 92.69 69 GLY A C 1
ATOM 548 O O . GLY A 1 69 ? -11.776 6.908 12.961 1.00 92.69 69 GLY A O 1
ATOM 549 N N . ASN A 1 70 ? -12.273 5.780 11.081 1.00 93.88 70 ASN A N 1
ATOM 550 C CA . ASN A 1 70 ? -13.727 5.783 11.232 1.00 93.88 70 ASN A CA 1
ATOM 551 C C . ASN A 1 70 ? -14.271 4.488 11.855 1.00 93.88 70 ASN A C 1
ATOM 553 O O . ASN A 1 70 ? -15.484 4.269 11.867 1.00 93.88 70 ASN A O 1
ATOM 557 N N . PHE A 1 71 ? -13.398 3.617 12.375 1.00 94.25 71 PHE A N 1
ATOM 558 C CA . PHE A 1 71 ? -13.809 2.336 12.940 1.00 94.25 71 PHE A CA 1
ATOM 559 C C . PHE A 1 71 ? -14.846 2.532 14.050 1.00 94.25 71 PHE A C 1
ATOM 561 O O . PHE A 1 71 ? -14.670 3.365 14.941 1.00 94.25 71 PHE A O 1
ATOM 568 N N . SER A 1 72 ? -15.924 1.756 14.014 1.00 93.12 72 SER A N 1
ATOM 569 C CA . SER A 1 72 ? -16.907 1.691 15.087 1.00 93.12 72 SER A CA 1
ATOM 570 C C . SER A 1 72 ? -17.380 0.257 15.241 1.00 93.12 72 SER A C 1
ATOM 572 O O . SER A 1 72 ? -17.836 -0.363 14.284 1.00 93.12 72 SER A O 1
ATOM 574 N N . VAL A 1 73 ? -17.344 -0.261 16.463 1.00 92.69 73 VAL A N 1
ATOM 575 C CA . VAL A 1 73 ? -17.893 -1.588 16.766 1.00 92.69 73 VAL A CA 1
ATOM 576 C C . VAL A 1 73 ? -19.403 -1.678 16.471 1.00 92.69 73 VAL A C 1
ATOM 578 O O . VAL A 1 73 ? -19.933 -2.763 16.249 1.00 92.69 73 VAL A O 1
ATOM 581 N N . HIS A 1 74 ? -20.102 -0.539 16.400 1.00 90.12 74 HIS A N 1
ATOM 582 C CA . HIS A 1 74 ? -21.532 -0.479 16.075 1.00 90.12 74 HIS A CA 1
ATOM 583 C C . HIS A 1 74 ? -21.806 -0.646 14.579 1.00 90.12 74 HIS A C 1
ATOM 585 O O . HIS A 1 74 ? -22.881 -1.099 14.198 1.00 90.12 74 HIS A O 1
ATOM 591 N N . SER A 1 75 ? -20.844 -0.300 13.717 1.00 88.25 75 SER A N 1
ATOM 592 C CA . SER A 1 75 ? -20.965 -0.505 12.270 1.00 88.25 75 SER A CA 1
ATOM 593 C C . SER A 1 75 ? -20.515 -1.901 11.829 1.00 88.25 75 SER A C 1
ATOM 595 O O . SER A 1 75 ? -20.589 -2.228 10.641 1.00 88.25 75 SER A O 1
ATOM 597 N N . ALA A 1 76 ? -20.074 -2.746 12.769 1.00 87.12 76 ALA A N 1
ATOM 598 C CA . ALA A 1 76 ? -19.714 -4.126 12.492 1.00 87.12 76 ALA A CA 1
ATOM 599 C C . ALA A 1 76 ? -20.949 -4.920 12.043 1.00 87.12 76 ALA A C 1
ATOM 601 O O . ALA A 1 76 ? -21.970 -4.982 12.729 1.00 87.12 76 ALA A O 1
ATOM 602 N N . LYS A 1 77 ? -20.848 -5.564 10.878 1.00 87.56 77 LYS A N 1
ATOM 603 C CA . LYS A 1 77 ? -21.901 -6.448 10.370 1.00 87.56 77 LYS A CA 1
ATOM 604 C C . LYS A 1 77 ? -21.877 -7.761 11.150 1.00 87.56 77 LYS A C 1
ATOM 606 O O . LYS A 1 77 ? -21.099 -8.653 10.828 1.00 87.56 77 LYS A O 1
ATOM 611 N N . ILE A 1 78 ? -22.729 -7.857 12.165 1.00 89.25 78 ILE A N 1
ATOM 612 C CA . ILE A 1 78 ? -22.927 -9.064 12.973 1.00 89.25 78 ILE A CA 1
ATOM 613 C C . ILE A 1 78 ? -24.308 -9.623 12.640 1.00 89.25 78 ILE A C 1
ATOM 615 O O . ILE A 1 78 ? -25.300 -8.902 12.744 1.00 89.25 78 ILE A O 1
ATOM 619 N N . PHE A 1 79 ? -24.348 -10.884 12.204 1.00 86.38 79 PHE A N 1
ATOM 620 C CA . PHE A 1 79 ? -25.560 -11.543 11.706 1.00 86.38 79 PHE A CA 1
ATOM 621 C C . PHE A 1 79 ? -26.581 -11.866 12.806 1.00 86.38 79 PHE A C 1
ATOM 623 O O . PHE A 1 79 ? -27.774 -11.882 12.521 1.00 86.38 79 PHE A O 1
ATOM 630 N N . SER A 1 80 ? -26.124 -12.112 14.036 1.00 93.25 80 SER A N 1
ATOM 631 C CA . SER A 1 80 ? -26.967 -12.434 15.190 1.00 93.25 80 SER A CA 1
ATOM 632 C C . SER A 1 80 ? -26.926 -11.308 16.224 1.00 93.25 80 SER A C 1
ATOM 634 O O . SER A 1 80 ? -25.854 -10.804 16.563 1.00 93.25 80 SER A O 1
ATOM 636 N N . GLU A 1 81 ? -28.090 -10.914 16.740 1.00 91.38 81 GLU A N 1
ATOM 637 C CA . GLU A 1 81 ? -28.184 -9.924 17.823 1.00 91.38 81 GLU A CA 1
ATOM 638 C C . GLU A 1 81 ? -27.628 -10.470 19.146 1.00 91.38 81 GLU A C 1
ATOM 640 O O . GLU A 1 81 ? -26.995 -9.728 19.898 1.00 91.38 81 GLU A O 1
ATOM 645 N N . ASP A 1 82 ? -27.775 -11.774 19.397 1.00 93.56 82 ASP A N 1
ATOM 646 C CA . ASP A 1 82 ? -27.218 -12.423 20.589 1.00 93.56 82 ASP A CA 1
ATOM 647 C C . ASP A 1 82 ? -25.683 -12.396 20.563 1.00 93.56 82 ASP A C 1
ATOM 649 O O . ASP A 1 82 ? -25.045 -12.059 21.564 1.00 93.56 82 ASP A O 1
ATOM 653 N N . ASP A 1 83 ? -25.083 -12.642 19.392 1.00 92.56 83 ASP A N 1
ATOM 654 C CA . ASP A 1 83 ? -23.630 -12.549 19.205 1.00 92.56 83 ASP A CA 1
ATOM 655 C C . ASP A 1 83 ? -23.141 -11.109 19.372 1.00 92.56 83 ASP A C 1
ATOM 657 O O . ASP A 1 83 ? -22.061 -10.876 19.916 1.00 92.56 83 ASP A O 1
ATOM 661 N N . ARG A 1 84 ? -23.934 -10.125 18.924 1.00 92.81 84 ARG A N 1
ATOM 662 C CA . ARG A 1 84 ? -23.606 -8.705 19.099 1.00 92.81 84 ARG A CA 1
ATOM 663 C C . ARG A 1 84 ? -23.575 -8.333 20.573 1.00 92.81 84 ARG A C 1
ATOM 665 O O . ARG A 1 84 ? -22.622 -7.689 21.002 1.00 92.81 84 ARG A O 1
ATOM 672 N N . LYS A 1 85 ? -24.579 -8.758 21.340 1.00 93.62 85 LYS A N 1
ATOM 673 C CA . LYS A 1 85 ? -24.625 -8.507 22.780 1.00 93.62 85 LYS A CA 1
ATOM 674 C C . LYS A 1 85 ? -23.441 -9.161 23.490 1.00 93.62 85 LYS A C 1
ATOM 676 O O . LYS A 1 85 ? -22.735 -8.484 24.226 1.00 93.62 85 LYS A O 1
ATOM 681 N N . LEU A 1 86 ? -23.167 -10.433 23.199 1.00 94.06 86 LEU A N 1
ATOM 682 C CA . LEU A 1 86 ? -22.035 -11.153 23.784 1.00 94.06 86 LEU A CA 1
ATOM 683 C C . LEU A 1 86 ? -20.692 -10.495 23.436 1.00 94.06 86 LEU A C 1
ATOM 685 O O . LEU A 1 86 ? -19.803 -10.403 24.281 1.00 94.06 86 LEU A O 1
ATOM 689 N N . LEU A 1 87 ? -20.533 -10.010 22.202 1.00 93.62 87 LEU A N 1
ATOM 690 C CA . LEU A 1 87 ? -19.352 -9.255 21.793 1.00 93.62 87 LEU A CA 1
ATOM 691 C C . LEU A 1 87 ? -19.219 -7.955 22.599 1.00 93.62 87 LEU A C 1
ATOM 693 O O . LEU A 1 87 ? -18.125 -7.648 23.065 1.00 93.62 87 LEU A O 1
ATOM 697 N N . TYR A 1 88 ? -20.305 -7.197 22.759 1.00 95.19 88 TYR A N 1
ATOM 698 C CA . TYR A 1 88 ? -20.282 -5.925 23.481 1.00 95.19 88 TYR A CA 1
ATOM 699 C C . TYR A 1 88 ? -19.977 -6.129 24.960 1.00 95.19 88 TYR A C 1
ATOM 701 O O . TYR A 1 88 ? -19.058 -5.487 25.458 1.00 95.19 88 TYR A O 1
ATOM 709 N N . ASP A 1 89 ? -20.637 -7.088 25.609 1.00 95.44 89 ASP A N 1
ATOM 710 C CA . ASP A 1 89 ? -20.395 -7.430 27.013 1.00 95.44 89 ASP A CA 1
ATOM 711 C C . ASP A 1 89 ? -18.922 -7.829 27.237 1.00 95.44 89 ASP A C 1
ATOM 713 O O . ASP A 1 89 ? -18.285 -7.393 28.196 1.00 95.44 89 ASP A O 1
ATOM 717 N N . ASN A 1 90 ? -18.330 -8.600 26.314 1.00 95.44 90 ASN A N 1
ATOM 718 C CA . ASN A 1 90 ? -16.911 -8.965 26.383 1.00 95.44 90 ASN A CA 1
ATOM 719 C C . ASN A 1 90 ? -15.976 -7.765 26.180 1.00 95.44 90 ASN A C 1
ATOM 721 O O . ASN A 1 90 ? -14.972 -7.636 26.883 1.00 95.44 90 ASN A O 1
ATOM 725 N N . ILE A 1 91 ? -16.280 -6.885 25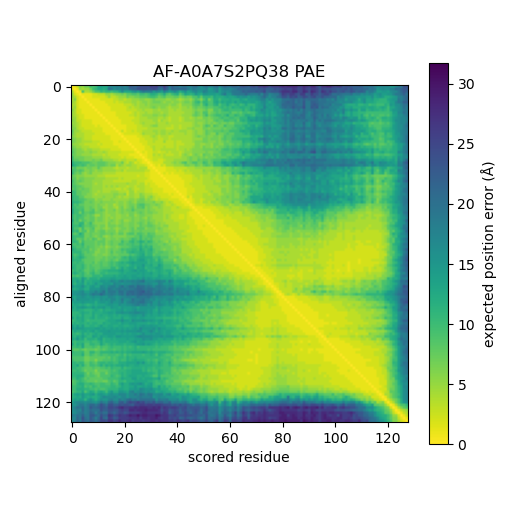.222 1.00 94.50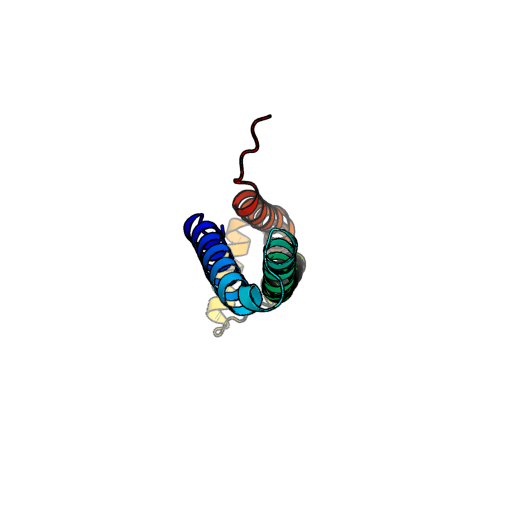 91 ILE A N 1
ATOM 726 C CA . ILE A 1 91 ? -15.470 -5.688 24.967 1.00 94.50 91 ILE A CA 1
ATOM 727 C C . ILE A 1 91 ? -15.550 -4.732 26.156 1.00 94.50 91 ILE A C 1
ATOM 729 O O . ILE A 1 91 ? -14.514 -4.238 26.597 1.00 94.50 91 ILE A O 1
ATOM 733 N N . GLU A 1 92 ? -16.739 -4.492 26.704 1.00 94.88 92 GLU A N 1
ATOM 734 C CA . GLU A 1 92 ? -16.917 -3.681 27.908 1.00 94.88 92 GLU A CA 1
ATOM 735 C C . GLU A 1 92 ? -16.209 -4.310 29.111 1.00 94.88 92 GLU A C 1
ATOM 737 O O . GLU A 1 92 ? -15.538 -3.602 29.857 1.00 94.88 92 GLU A O 1
ATOM 742 N N . GLY A 1 93 ? -16.241 -5.638 29.247 1.00 95.25 93 GLY A N 1
ATOM 743 C CA . GLY A 1 93 ? -15.485 -6.348 30.278 1.00 95.25 93 GLY A CA 1
ATOM 744 C C . GLY A 1 93 ? -13.966 -6.155 30.176 1.00 95.25 93 GLY A C 1
ATOM 745 O O . GLY A 1 93 ? -13.291 -6.047 31.199 1.00 95.25 93 GLY A O 1
ATOM 746 N N . MET A 1 94 ? -13.412 -6.081 28.961 1.00 94.50 94 MET A N 1
ATOM 747 C CA . MET A 1 94 ? -11.965 -5.933 28.735 1.00 94.50 94 MET A CA 1
ATOM 748 C C . MET A 1 94 ? -11.480 -4.476 28.717 1.00 94.50 94 MET A C 1
ATOM 750 O O . MET A 1 94 ? -10.387 -4.187 29.200 1.00 94.50 94 MET A O 1
ATOM 754 N N . TYR A 1 95 ? -12.260 -3.566 28.133 1.00 92.94 95 TYR A N 1
ATOM 755 C CA . TYR A 1 95 ? -11.869 -2.177 27.851 1.00 92.94 95 TYR A CA 1
ATOM 756 C C . TYR A 1 95 ? -12.658 -1.145 28.671 1.00 92.94 95 TYR A C 1
ATOM 758 O O . TYR A 1 95 ? -12.424 0.059 28.547 1.00 92.94 95 TYR A O 1
ATOM 766 N N . GLY A 1 96 ? -13.607 -1.589 29.495 1.00 94.69 96 GLY A N 1
ATOM 767 C CA . GLY A 1 96 ? -14.482 -0.759 30.325 1.00 94.69 96 GLY A CA 1
ATOM 768 C C . GLY A 1 96 ? -15.639 -0.110 29.564 1.00 94.69 96 GLY A C 1
ATOM 769 O O . GLY A 1 96 ? -16.700 0.104 30.139 1.00 94.69 96 GLY A O 1
ATOM 770 N N . SER A 1 97 ? -15.456 0.211 28.280 1.00 94.69 97 SER A N 1
ATOM 771 C CA . SER A 1 97 ? -16.521 0.720 27.412 1.00 94.69 97 SER A CA 1
ATOM 772 C C . SER A 1 97 ? -16.233 0.447 25.935 1.00 94.69 97 SER A C 1
ATOM 774 O O . SER A 1 97 ? -15.075 0.315 25.519 1.00 94.69 97 SER A O 1
ATOM 776 N N . LEU A 1 98 ? -17.290 0.439 25.121 1.00 94.44 98 LEU A N 1
ATOM 777 C CA . LEU A 1 98 ? -17.172 0.362 23.662 1.00 94.44 98 LEU A CA 1
ATOM 778 C C . LEU A 1 98 ? -16.449 1.585 23.071 1.00 94.44 98 LEU A C 1
ATOM 780 O O . LEU A 1 98 ? -15.735 1.454 22.075 1.00 94.44 98 LEU A O 1
ATOM 784 N N . ASP A 1 99 ? -16.584 2.761 23.688 1.00 94.94 99 ASP A N 1
ATOM 785 C CA . ASP A 1 99 ? -15.914 3.987 23.243 1.00 94.94 99 ASP A CA 1
ATOM 786 C C . ASP A 1 99 ? -14.404 3.935 23.479 1.00 94.94 99 ASP A C 1
ATOM 788 O O . ASP A 1 99 ? -13.629 4.306 22.591 1.00 94.94 99 ASP A O 1
ATOM 792 N N . THR A 1 100 ? -13.973 3.401 24.627 1.00 94.81 100 THR A N 1
ATOM 793 C CA . THR A 1 100 ? -12.554 3.146 24.914 1.00 94.81 100 THR A CA 1
ATOM 794 C C . THR A 1 100 ? -11.967 2.205 23.867 1.00 94.81 100 THR A C 1
ATOM 796 O O . THR A 1 100 ? -10.911 2.493 23.305 1.00 94.81 100 THR A O 1
ATOM 799 N N . PHE A 1 101 ? -12.671 1.116 23.547 1.00 95.62 101 PHE A N 1
ATOM 800 C CA . PHE A 1 101 ? -12.244 0.172 22.517 1.00 95.62 101 PHE A CA 1
ATOM 801 C C . PHE A 1 101 ? -12.148 0.823 21.130 1.00 95.62 101 PHE A C 1
ATOM 803 O 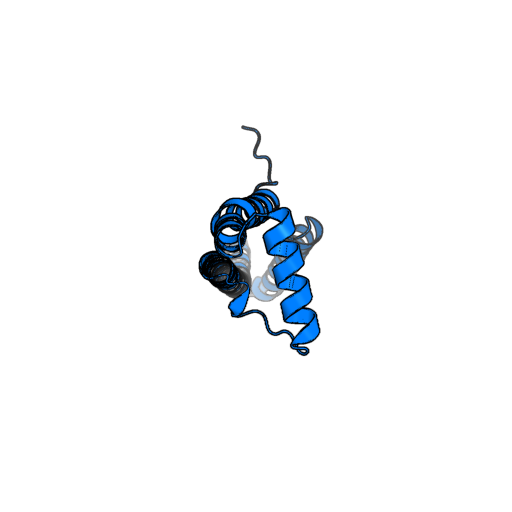O . PHE A 1 101 ? -11.123 0.703 20.459 1.00 95.62 101 PHE A O 1
ATOM 810 N N . ASN A 1 102 ? -13.175 1.566 20.707 1.00 95.00 102 ASN A N 1
ATOM 811 C CA . ASN A 1 102 ? -13.154 2.283 19.431 1.00 95.00 102 ASN A CA 1
ATOM 812 C C . ASN A 1 102 ? -11.977 3.271 19.360 1.00 95.00 102 ASN A C 1
ATOM 814 O O . ASN A 1 102 ? -11.299 3.343 18.336 1.00 95.00 102 ASN A O 1
ATOM 818 N N . SER A 1 103 ? -11.711 4.009 20.441 1.00 95.81 103 SER A N 1
ATOM 819 C CA . SER A 1 103 ? -10.577 4.934 20.537 1.00 95.81 103 SER A CA 1
ATOM 820 C C . SER A 1 103 ? -9.231 4.210 20.423 1.00 95.81 103 SER A C 1
ATOM 822 O O . SER A 1 103 ? -8.369 4.620 19.643 1.00 95.81 103 SER A O 1
ATOM 824 N N . GLU A 1 104 ? -9.063 3.090 21.127 1.00 95.25 104 GLU A N 1
ATOM 825 C CA . GLU A 1 104 ? -7.867 2.240 21.064 1.00 95.25 104 GLU A CA 1
ATOM 826 C C . GLU A 1 104 ? -7.622 1.693 19.647 1.00 95.25 104 GLU A C 1
ATOM 828 O O . GLU A 1 104 ? -6.491 1.710 19.152 1.00 95.25 104 GLU A O 1
ATOM 833 N N . VAL A 1 105 ? -8.678 1.294 18.929 1.00 94.56 105 VAL A N 1
ATOM 834 C CA . VAL A 1 105 ? -8.558 0.857 17.530 1.00 94.56 105 VAL A CA 1
ATOM 835 C C . VAL A 1 105 ? -8.163 2.020 16.611 1.00 94.56 105 VAL A C 1
ATOM 837 O O . VAL A 1 105 ? -7.215 1.903 15.829 1.00 94.56 105 VAL A O 1
ATOM 840 N N . ARG A 1 106 ? -8.837 3.170 16.729 1.00 95.75 106 ARG A N 1
ATOM 841 C CA . ARG A 1 106 ? -8.579 4.364 15.901 1.00 95.75 106 ARG A CA 1
ATOM 842 C C . ARG A 1 106 ? -7.191 4.960 16.114 1.00 95.75 106 ARG A C 1
ATOM 844 O O . ARG A 1 106 ? -6.678 5.633 15.223 1.00 95.75 106 ARG A O 1
ATOM 851 N N . THR A 1 107 ? -6.591 4.731 17.280 1.00 94.38 107 THR A N 1
ATOM 852 C CA . THR A 1 107 ? -5.277 5.266 17.645 1.00 94.38 107 THR A CA 1
ATOM 853 C C . THR A 1 107 ? -4.194 4.199 17.532 1.00 94.38 107 THR A C 1
ATOM 855 O O . THR A 1 107 ? -3.430 4.204 16.568 1.00 94.38 107 THR A O 1
ATOM 858 N N . ARG A 1 108 ? -4.133 3.252 18.474 1.00 94.06 108 ARG A N 1
ATOM 859 C CA . ARG A 1 108 ? -3.028 2.294 18.597 1.00 94.06 108 ARG A CA 1
ATOM 860 C C . ARG A 1 108 ? -3.024 1.254 17.493 1.00 94.06 108 ARG A C 1
ATOM 862 O O . ARG A 1 108 ? -1.967 0.991 16.922 1.00 94.06 108 ARG A O 1
ATOM 869 N N . VAL A 1 109 ? -4.181 0.671 17.170 1.00 93.75 109 VAL A N 1
ATOM 870 C CA . VAL A 1 109 ? -4.256 -0.330 16.091 1.00 93.75 109 VAL A CA 1
ATOM 871 C C . VAL A 1 109 ? -3.976 0.338 14.751 1.00 93.75 109 VAL A C 1
ATOM 873 O O . VAL A 1 109 ? -3.131 -0.153 14.006 1.00 93.75 109 VAL A O 1
ATOM 876 N N . LYS A 1 110 ? -4.592 1.498 14.479 1.00 93.75 110 LYS A N 1
ATOM 877 C CA . LYS A 1 110 ? -4.273 2.317 13.302 1.00 93.75 110 LYS A CA 1
ATOM 878 C C . LYS A 1 110 ? -2.771 2.574 13.192 1.00 93.75 110 LYS A C 1
ATOM 880 O O . LYS A 1 110 ? -2.180 2.266 12.159 1.00 93.75 110 LYS A O 1
ATOM 885 N N . GLN A 1 111 ? -2.147 3.094 14.245 1.00 92.44 111 GLN A N 1
ATOM 886 C CA . GLN A 1 111 ? -0.719 3.394 14.246 1.00 92.44 111 GLN A CA 1
ATOM 887 C C . GLN A 1 111 ? 0.121 2.136 13.994 1.00 92.44 111 GLN A C 1
ATOM 889 O O . GLN A 1 111 ? 0.964 2.136 13.103 1.00 92.44 111 GLN A O 1
ATOM 894 N N . SER A 1 112 ? -0.141 1.046 14.718 1.00 92.50 112 SER A N 1
ATOM 895 C CA . SER A 1 112 ? 0.608 -0.206 14.584 1.00 92.50 112 SER A CA 1
ATOM 896 C C . SER A 1 112 ? 0.498 -0.804 13.178 1.00 92.50 112 SER A C 1
ATOM 898 O O . SER A 1 112 ? 1.506 -1.208 12.592 1.00 92.50 112 SER A O 1
ATOM 900 N N . VAL A 1 113 ? -0.705 -0.805 12.596 1.00 90.69 113 VAL A N 1
ATOM 901 C CA . VAL A 1 113 ? -0.951 -1.299 11.235 1.00 90.69 113 VAL A CA 1
ATOM 902 C C . VAL A 1 113 ? -0.222 -0.435 10.209 1.00 90.69 113 VAL A C 1
ATOM 904 O O . VAL A 1 113 ? 0.508 -0.970 9.373 1.00 90.69 113 VAL A O 1
ATOM 907 N N . MET A 1 114 ? -0.356 0.891 10.291 1.00 89.62 114 MET A N 1
ATOM 908 C CA . MET A 1 114 ? 0.288 1.809 9.347 1.00 89.62 114 MET A CA 1
ATOM 909 C C . MET A 1 114 ? 1.818 1.771 9.463 1.00 89.62 114 MET A C 1
ATOM 911 O O . MET A 1 114 ? 2.513 1.757 8.446 1.00 89.62 114 MET A O 1
ATOM 915 N N . GLU A 1 115 ? 2.361 1.660 10.678 1.00 88.12 115 GLU A N 1
ATOM 916 C CA . GLU A 1 115 ? 3.797 1.481 10.901 1.00 88.12 115 GLU A CA 1
ATOM 917 C C . GLU A 1 115 ? 4.308 0.138 10.374 1.00 88.12 115 GLU A C 1
ATOM 919 O O . GLU A 1 115 ? 5.361 0.093 9.741 1.00 88.12 115 GLU A O 1
ATOM 924 N N . SER A 1 116 ? 3.590 -0.961 10.620 1.00 84.81 116 SER A N 1
ATOM 925 C CA . SER A 1 116 ? 3.963 -2.296 10.136 1.00 84.81 116 SER A CA 1
ATOM 926 C C . SER A 1 116 ? 4.021 -2.327 8.608 1.00 84.81 116 SER A C 1
ATOM 928 O O . SER A 1 116 ? 5.009 -2.770 8.016 1.00 84.81 116 SER A O 1
ATOM 930 N N . ILE A 1 117 ? 3.011 -1.749 7.959 1.00 81.44 117 ILE A N 1
ATOM 931 C CA . ILE A 1 117 ? 2.958 -1.596 6.506 1.00 81.44 117 ILE A CA 1
ATOM 932 C C . ILE A 1 117 ? 4.105 -0.706 5.996 1.00 81.44 117 ILE A C 1
ATOM 934 O O . ILE A 1 117 ? 4.735 -1.031 4.986 1.00 81.44 117 ILE A O 1
ATOM 938 N N . GLY A 1 118 ? 4.414 0.392 6.693 1.00 70.69 118 GLY A N 1
ATOM 939 C CA . GLY A 1 118 ? 5.547 1.264 6.371 1.00 70.69 118 GLY A CA 1
ATOM 940 C C . GLY A 1 118 ? 6.897 0.544 6.478 1.00 70.69 118 GLY A C 1
ATOM 941 O O . GLY A 1 118 ? 7.720 0.616 5.563 1.00 70.69 118 GLY A O 1
ATOM 942 N N . LYS A 1 119 ? 7.107 -0.236 7.544 1.00 68.06 119 LYS A N 1
ATOM 943 C CA . LYS A 1 119 ? 8.333 -1.021 7.779 1.00 68.06 119 LYS A CA 1
ATOM 944 C C . LYS A 1 119 ? 8.523 -2.128 6.740 1.00 68.06 119 LYS A C 1
ATOM 946 O O . LYS A 1 119 ? 9.643 -2.348 6.290 1.00 68.06 119 LYS A O 1
ATOM 951 N N . GLN A 1 120 ? 7.443 -2.754 6.265 1.00 63.78 120 GLN A N 1
ATOM 952 C CA . GLN A 1 120 ? 7.495 -3.726 5.161 1.00 63.78 120 GLN A CA 1
ATOM 9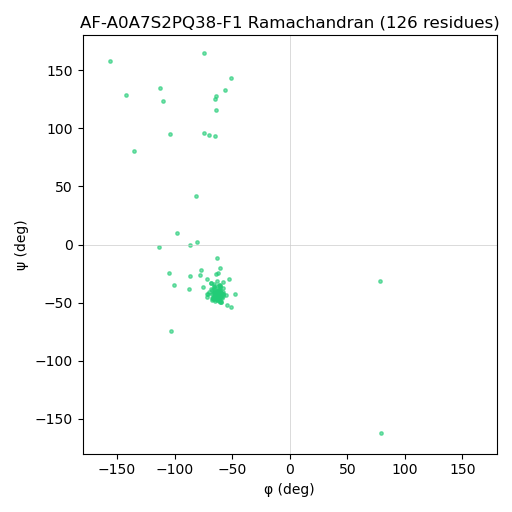53 C C . GLN A 1 120 ? 7.963 -3.134 3.818 1.00 63.78 120 GLN A C 1
ATOM 955 O O . GLN A 1 120 ? 8.216 -3.894 2.877 1.00 63.78 120 GLN A O 1
ATOM 960 N N . ARG A 1 121 ? 8.047 -1.803 3.699 1.00 56.25 121 ARG A N 1
ATOM 961 C CA . ARG A 1 121 ? 8.550 -1.093 2.513 1.00 56.25 121 ARG A CA 1
ATOM 962 C C . ARG A 1 121 ? 9.951 -0.513 2.688 1.00 56.25 121 ARG 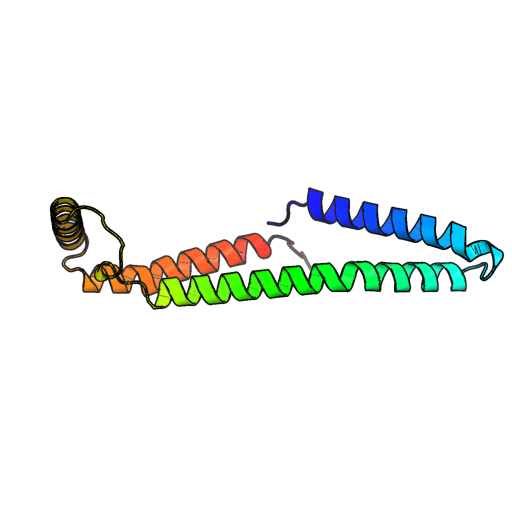A C 1
ATOM 964 O O . ARG A 1 121 ? 10.639 -0.340 1.692 1.00 56.25 121 ARG A O 1
ATOM 971 N N . ALA A 1 122 ? 10.376 -0.238 3.921 1.00 46.03 122 ALA A N 1
ATOM 972 C CA . ALA A 1 122 ? 11.668 0.382 4.226 1.00 46.03 122 ALA A CA 1
ATOM 973 C C . ALA A 1 122 ? 12.866 -0.596 4.217 1.00 46.03 122 ALA A C 1
ATOM 975 O O . ALA A 1 122 ? 13.994 -0.185 4.468 1.00 46.03 122 ALA A O 1
ATOM 976 N N . LEU A 1 123 ? 12.664 -1.881 3.905 1.00 43.81 123 LEU A N 1
ATOM 977 C CA . LEU A 1 123 ? 13.722 -2.904 3.871 1.00 43.81 123 LEU A CA 1
ATOM 978 C C . LEU A 1 123 ? 14.548 -2.913 2.566 1.00 43.81 123 LEU A C 1
ATOM 980 O O . LEU A 1 123 ? 14.920 -3.966 2.059 1.00 43.81 123 LEU A O 1
ATOM 984 N N . LEU A 1 124 ? 14.899 -1.734 2.054 1.00 43.38 124 LEU A N 1
ATOM 985 C CA . LEU A 1 124 ? 16.205 -1.561 1.423 1.00 43.38 124 LEU A CA 1
ATOM 986 C C . LEU A 1 124 ? 17.063 -0.788 2.426 1.00 43.38 124 LEU A C 1
ATOM 988 O O . LEU A 1 124 ? 16.964 0.439 2.480 1.00 43.38 124 LEU A O 1
ATOM 992 N N . PRO A 1 125 ? 17.875 -1.472 3.254 1.00 39.03 125 PRO A N 1
ATOM 993 C CA . PRO A 1 125 ? 18.886 -0.789 4.038 1.00 39.03 125 PRO A CA 1
ATOM 994 C C . PRO A 1 125 ? 19.906 -0.192 3.063 1.00 39.03 125 PRO A C 1
ATOM 996 O O . PRO A 1 125 ? 20.856 -0.857 2.657 1.00 39.03 125 PRO A O 1
ATOM 999 N N . TYR A 1 126 ? 19.718 1.068 2.677 1.00 33.91 126 TYR A N 1
ATOM 1000 C CA . TYR A 1 126 ? 20.829 1.879 2.201 1.00 33.91 126 TYR A CA 1
ATOM 1001 C C . TYR A 1 126 ? 21.705 2.156 3.421 1.00 33.91 126 TYR A C 1
ATOM 1003 O O . TYR A 1 126 ? 21.430 3.053 4.218 1.00 33.91 126 TYR A O 1
ATOM 1011 N N . ARG A 1 127 ? 22.729 1.318 3.609 1.00 31.81 127 ARG A N 1
ATOM 1012 C CA . ARG A 1 127 ? 23.899 1.735 4.379 1.00 31.81 127 ARG A CA 1
ATOM 1013 C C . ARG A 1 127 ? 24.554 2.886 3.601 1.00 31.81 127 ARG A C 1
ATOM 1015 O O . ARG A 1 127 ? 24.761 2.701 2.399 1.00 31.81 127 ARG A O 1
ATOM 1022 N N . PRO A 1 128 ? 24.821 4.041 4.233 1.00 42.06 128 PRO A N 1
ATOM 1023 C CA . PRO A 1 128 ? 25.770 4.998 3.678 1.00 42.06 128 PRO A CA 1
ATOM 1024 C C . PRO A 1 128 ? 27.162 4.366 3.548 1.00 42.06 128 PRO A C 1
ATOM 1026 O O . PRO A 1 128 ? 27.465 3.428 4.328 1.00 42.06 128 PRO A O 1
#

pLDDT: mean 83.28, std 14.22, range [31.81, 95.81]

Organism: NCBI:txid1333877

Mean predicted aligned error: 9.23 Å